Protein AF-A0A2P8CT37-F1 (afdb_monomer_lite)

Structure (mmCIF, N/CA/C/O backbone):
data_AF-A0A2P8CT37-F1
#
_entry.id   AF-A0A2P8CT37-F1
#
loop_
_atom_site.group_PDB
_atom_site.id
_atom_site.type_symbol
_atom_site.label_atom_id
_atom_site.label_alt_id
_atom_site.label_comp_id
_atom_site.label_asym_id
_atom_site.label_entity_id
_atom_site.label_seq_id
_atom_site.pdbx_PDB_ins_code
_atom_site.Cartn_x
_atom_site.Cartn_y
_atom_site.Cartn_z
_atom_site.occupancy
_atom_site.B_iso_or_equiv
_atom_site.auth_seq_id
_atom_site.auth_comp_id
_atom_site.auth_asym_id
_atom_site.auth_atom_id
_atom_site.pdbx_PDB_model_num
ATOM 1 N N . MET A 1 1 ? 21.405 18.774 22.626 1.00 56.59 1 MET A N 1
ATOM 2 C CA . MET A 1 1 ? 20.661 17.491 22.620 1.00 56.59 1 MET A CA 1
ATOM 3 C C . MET A 1 1 ? 19.150 17.675 22.771 1.00 56.59 1 MET A C 1
ATOM 5 O O . MET A 1 1 ? 18.411 16.913 22.175 1.00 56.59 1 MET A O 1
ATOM 9 N N . GLU A 1 2 ? 18.686 18.716 23.463 1.00 60.88 2 GLU A N 1
ATOM 10 C CA . GLU A 1 2 ? 17.276 18.922 23.847 1.00 60.88 2 GLU A CA 1
ATOM 11 C C . GLU A 1 2 ? 16.312 19.283 22.693 1.00 60.88 2 GLU A C 1
ATOM 13 O O . GLU A 1 2 ? 15.214 18.741 22.605 1.00 60.88 2 GLU A O 1
ATOM 18 N N . LYS A 1 3 ? 16.738 20.119 21.731 1.00 62.06 3 LYS A N 1
ATOM 19 C CA . LYS A 1 3 ? 15.881 20.539 20.600 1.00 62.06 3 LYS A CA 1
ATOM 20 C C . LYS A 1 3 ? 15.482 19.397 19.653 1.00 62.06 3 LYS A C 1
ATOM 22 O O . LYS A 1 3 ? 14.355 19.382 19.176 1.00 62.06 3 LYS A O 1
ATOM 27 N N . LYS A 1 4 ? 16.381 18.430 19.416 1.00 63.00 4 LYS A N 1
ATOM 28 C CA . LYS A 1 4 ? 16.106 17.266 18.550 1.00 63.00 4 LYS A CA 1
ATOM 29 C C . LYS A 1 4 ? 15.079 16.308 19.170 1.00 63.00 4 LYS A C 1
ATOM 31 O O . LYS A 1 4 ? 14.311 15.702 18.435 1.00 63.00 4 LYS A O 1
ATOM 36 N N . GLY A 1 5 ? 15.053 16.197 20.502 1.00 69.06 5 GLY A N 1
ATOM 37 C CA . GLY A 1 5 ? 14.062 15.391 21.225 1.00 69.06 5 GLY A CA 1
ATOM 38 C C . GLY A 1 5 ? 12.656 15.983 21.125 1.00 69.06 5 GLY A C 1
ATOM 39 O O . GLY A 1 5 ? 11.730 15.288 20.717 1.00 69.06 5 GLY A O 1
ATOM 40 N N . LEU A 1 6 ? 12.518 17.290 21.377 1.00 71.69 6 LEU A N 1
ATOM 41 C CA . LEU A 1 6 ? 11.237 17.997 21.241 1.00 71.69 6 LEU A CA 1
ATOM 42 C C . LEU A 1 6 ? 10.676 17.955 19.811 1.00 71.69 6 LEU A C 1
ATOM 44 O O . LEU A 1 6 ? 9.477 17.770 19.614 1.00 71.69 6 LEU A O 1
ATOM 48 N N . GLU A 1 7 ? 11.532 18.122 18.801 1.00 75.56 7 GLU A N 1
ATOM 49 C CA . GLU A 1 7 ? 11.115 18.082 17.396 1.00 75.56 7 GLU A CA 1
ATOM 50 C C . GLU A 1 7 ? 10.641 16.679 16.976 1.00 75.56 7 GLU A C 1
ATOM 52 O O . GLU A 1 7 ? 9.630 16.540 16.280 1.00 75.56 7 GLU A O 1
ATOM 57 N N . PHE A 1 8 ? 11.316 15.632 17.465 1.00 73.69 8 PHE A N 1
ATOM 58 C CA . PHE A 1 8 ? 10.904 14.245 17.267 1.00 73.69 8 PHE A CA 1
ATOM 59 C C . PHE A 1 8 ? 9.546 13.955 17.921 1.00 73.69 8 PHE A C 1
ATOM 61 O O . PHE A 1 8 ? 8.643 13.444 17.258 1.00 73.69 8 PHE A O 1
ATOM 68 N N . GLU A 1 9 ? 9.359 14.327 19.188 1.00 74.00 9 GLU A N 1
ATOM 69 C CA . GLU A 1 9 ? 8.093 14.126 19.904 1.00 74.00 9 GLU A CA 1
ATOM 70 C C . GLU A 1 9 ? 6.925 14.867 19.245 1.00 74.00 9 GLU A C 1
ATOM 72 O O . GLU A 1 9 ? 5.846 14.293 19.065 1.00 74.00 9 GLU A O 1
ATOM 77 N N . ALA A 1 10 ? 7.145 16.114 18.817 1.00 76.50 10 ALA A N 1
ATOM 78 C CA . ALA A 1 10 ? 6.139 16.906 18.120 1.00 76.50 10 ALA A CA 1
ATOM 79 C C . ALA A 1 10 ? 5.742 16.275 16.776 1.00 76.50 10 ALA A C 1
ATOM 81 O O . ALA A 1 10 ? 4.553 16.210 16.448 1.00 76.50 10 ALA A O 1
ATOM 82 N N . ARG A 1 11 ? 6.714 15.765 16.005 1.00 73.31 11 ARG A N 1
ATOM 83 C CA . ARG A 1 11 ? 6.449 15.024 14.763 1.00 73.31 11 ARG A CA 1
ATOM 84 C C . ARG A 1 11 ? 5.637 13.759 15.040 1.00 73.31 11 ARG A C 1
ATOM 86 O O . ARG A 1 11 ? 4.645 13.521 14.355 1.00 73.31 11 ARG A O 1
ATOM 93 N N . GLN A 1 12 ? 6.007 12.989 16.061 1.00 77.06 12 GLN A N 1
ATOM 94 C CA . GLN A 1 12 ? 5.284 11.773 16.438 1.00 77.06 12 GLN A CA 1
ATOM 95 C C . GLN A 1 12 ? 3.853 12.067 16.902 1.00 77.06 12 GLN A C 1
ATOM 97 O O . GLN A 1 12 ? 2.929 11.336 16.552 1.00 77.06 12 GLN A O 1
ATOM 102 N N . SER A 1 13 ? 3.636 13.157 17.643 1.00 82.31 13 SER A N 1
ATOM 103 C CA . SER A 1 13 ? 2.286 13.574 18.038 1.00 82.31 13 SER A CA 1
ATOM 104 C C . SER A 1 13 ? 1.423 13.913 16.829 1.00 82.31 13 SER A C 1
ATOM 106 O O . SER A 1 13 ? 0.322 13.388 16.708 1.00 82.31 13 SER A O 1
ATOM 108 N N . LYS A 1 14 ? 1.952 14.699 15.884 1.00 82.44 14 LYS A N 1
ATOM 109 C CA . LYS A 1 14 ? 1.232 15.038 14.649 1.00 82.44 14 LYS A CA 1
ATOM 110 C C . LYS A 1 14 ? 0.867 13.800 13.826 1.00 82.44 14 LYS A C 1
ATOM 112 O O . LYS A 1 14 ? -0.237 13.739 13.295 1.00 82.44 14 LYS A O 1
ATOM 117 N N . LEU A 1 15 ? 1.757 12.807 13.739 1.00 79.56 15 LEU A N 1
ATOM 118 C CA . LEU A 1 15 ? 1.479 11.542 13.045 1.00 79.56 15 LEU A CA 1
ATOM 119 C C . LEU A 1 15 ? 0.379 10.727 1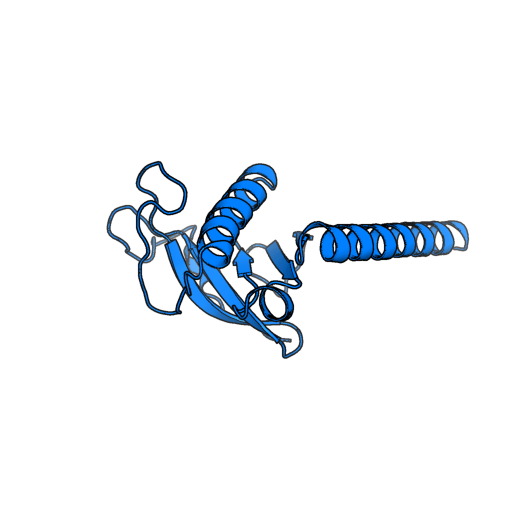3.743 1.00 79.56 15 LEU A C 1
ATOM 121 O O . LEU A 1 15 ? -0.491 10.164 13.075 1.00 79.56 15 LEU A O 1
ATOM 125 N N . ARG A 1 16 ? 0.369 10.697 15.081 1.00 84.81 16 ARG A N 1
ATOM 126 C CA . ARG A 1 16 ? -0.712 10.063 15.855 1.00 84.81 16 ARG A CA 1
ATOM 127 C C . ARG A 1 16 ? -2.050 10.766 15.650 1.00 84.81 16 ARG A C 1
ATOM 129 O O . ARG A 1 16 ? -3.065 10.100 15.474 1.00 84.81 16 ARG A O 1
ATOM 136 N N . ASP A 1 17 ? -2.060 12.092 15.638 1.00 91.50 17 ASP A N 1
ATOM 137 C CA . ASP A 1 17 ? -3.291 12.851 15.421 1.00 91.50 17 ASP A CA 1
ATOM 138 C C . ASP A 1 17 ? -3.811 12.651 13.992 1.00 91.50 17 ASP A C 1
ATOM 140 O O . ASP A 1 17 ? -4.995 12.387 13.788 1.00 91.50 17 ASP A O 1
ATOM 144 N N . TRP A 1 18 ? -2.918 12.678 13.000 1.00 92.06 18 TRP A N 1
ATOM 145 C CA . TRP A 1 18 ? -3.275 12.431 11.605 1.00 92.06 18 TRP A CA 1
ATOM 146 C C . TRP A 1 18 ? -3.817 11.014 11.381 1.00 92.06 18 TRP A C 1
ATOM 148 O O . TRP A 1 18 ? -4.885 10.866 10.787 1.00 92.06 18 TRP A O 1
ATOM 158 N N . SER A 1 19 ? -3.144 9.981 11.899 1.00 92.94 19 SER A N 1
ATOM 159 C CA . SER A 1 19 ? -3.599 8.586 11.762 1.00 92.94 19 SER A CA 1
ATOM 160 C C . SER A 1 19 ? -4.967 8.371 12.406 1.00 92.94 19 SER A C 1
ATOM 162 O O . SER A 1 19 ? -5.839 7.766 11.787 1.00 92.94 19 SER A O 1
ATOM 164 N N . ARG A 1 20 ? -5.221 8.955 13.586 1.00 94.19 20 ARG A N 1
ATOM 165 C CA . ARG A 1 20 ? -6.552 8.939 14.219 1.00 94.19 20 ARG A CA 1
ATOM 166 C C . ARG A 1 20 ? -7.620 9.589 13.345 1.00 94.19 20 ARG A C 1
ATOM 168 O O . ARG A 1 20 ? -8.703 9.028 13.198 1.00 94.19 20 ARG A O 1
ATOM 175 N N . VAL A 1 21 ? -7.328 10.746 12.747 1.00 96.06 21 VAL A 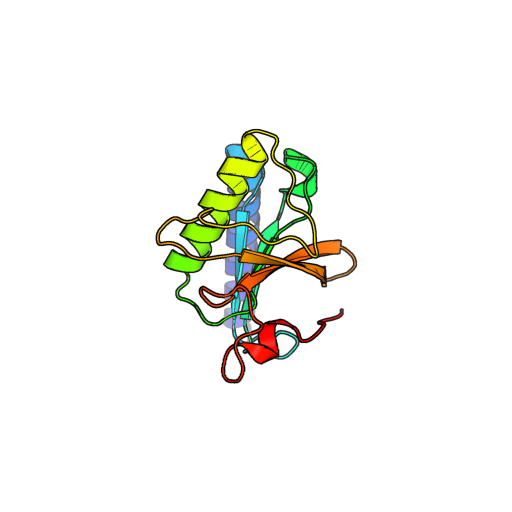N 1
ATOM 176 C CA . VAL A 1 21 ? -8.271 11.436 11.853 1.00 96.06 21 VAL A CA 1
ATOM 177 C C . VAL A 1 21 ? -8.547 10.613 10.596 1.00 96.06 21 VAL A C 1
ATOM 179 O O . VAL A 1 21 ? -9.702 10.516 10.185 1.00 96.06 21 VAL A O 1
ATOM 182 N N . MET A 1 22 ? -7.526 10.008 9.986 1.00 97.06 22 MET A N 1
ATOM 183 C CA . MET A 1 22 ? -7.709 9.173 8.795 1.00 97.06 22 MET A CA 1
ATOM 184 C C . MET A 1 22 ? -8.487 7.895 9.109 1.00 97.06 22 MET A C 1
ATOM 186 O O . MET A 1 22 ? -9.431 7.573 8.388 1.00 97.06 22 MET A O 1
ATOM 190 N N . MET A 1 23 ? -8.172 7.228 10.223 1.00 97.25 23 MET A N 1
ATOM 191 C CA . MET A 1 23 ? -8.946 6.086 10.712 1.00 97.25 23 MET A CA 1
ATOM 192 C C . MET A 1 23 ? -10.408 6.466 10.947 1.00 97.25 23 MET A C 1
ATOM 194 O O . MET A 1 23 ? -11.296 5.786 10.448 1.00 97.25 23 MET A O 1
ATOM 198 N N . PHE A 1 24 ? -10.679 7.586 11.624 1.00 96.00 24 PHE A N 1
ATOM 199 C CA . PHE A 1 24 ? -12.049 8.045 11.866 1.00 96.00 24 PHE A CA 1
ATOM 200 C C . PHE A 1 24 ? -12.807 8.375 10.571 1.00 96.00 24 PHE A C 1
ATOM 202 O O . PHE A 1 24 ? -13.981 8.042 10.438 1.00 96.00 24 PHE A O 1
ATOM 209 N N . ARG A 1 25 ? -12.158 9.045 9.611 1.00 96.50 25 ARG A N 1
ATOM 210 C CA . ARG A 1 25 ? -12.820 9.509 8.381 1.00 96.50 25 ARG A CA 1
ATOM 211 C C . ARG A 1 25 ? -12.992 8.423 7.332 1.00 96.50 25 ARG A C 1
ATOM 213 O O . ARG A 1 25 ? -13.973 8.446 6.595 1.00 96.50 25 ARG A O 1
ATOM 220 N N . TYR A 1 26 ? -12.017 7.530 7.216 1.00 96.81 26 TYR A N 1
ATOM 221 C CA . TYR A 1 26 ? -11.922 6.619 6.081 1.00 96.81 26 TYR A CA 1
ATOM 222 C C . TYR A 1 26 ? -11.815 5.153 6.475 1.00 96.81 26 TYR A C 1
ATOM 224 O O . TYR A 1 26 ? -12.022 4.321 5.594 1.00 96.81 26 TYR A O 1
ATOM 232 N N . GLY A 1 27 ? -11.499 4.840 7.735 1.00 97.44 27 GLY A N 1
ATOM 233 C CA . GLY A 1 27 ? -11.242 3.482 8.221 1.00 97.44 27 GLY A CA 1
ATOM 234 C C . GLY A 1 27 ? -9.842 2.950 7.900 1.00 97.44 27 GLY A C 1
ATOM 235 O O . GLY A 1 27 ? -9.518 1.826 8.259 1.00 97.44 27 GLY A O 1
ATOM 236 N N . TRP A 1 28 ? -9.000 3.723 7.213 1.00 98.00 28 TRP A N 1
ATOM 237 C CA . TRP A 1 28 ? -7.655 3.294 6.835 1.00 98.00 28 TRP A CA 1
ATOM 238 C C . TRP A 1 28 ? -6.748 4.490 6.528 1.00 98.00 28 TRP A C 1
ATOM 240 O O . TRP A 1 28 ? -7.226 5.609 6.319 1.00 98.00 28 TRP A O 1
ATOM 250 N N . TYR A 1 29 ? -5.438 4.251 6.473 1.00 97.56 29 TYR A N 1
ATOM 251 C CA . TYR A 1 29 ? -4.445 5.213 5.985 1.00 97.56 29 TYR A CA 1
ATOM 252 C C . TYR A 1 29 ? -3.205 4.515 5.418 1.00 97.56 29 TYR A C 1
ATOM 254 O O . TYR A 1 29 ? -3.022 3.315 5.613 1.00 97.56 29 TYR A O 1
ATOM 262 N N . ILE A 1 30 ? -2.348 5.277 4.731 1.00 97.06 30 ILE A N 1
ATOM 263 C CA . ILE A 1 30 ? -1.062 4.806 4.196 1.00 97.06 30 ILE A CA 1
ATOM 264 C C . ILE A 1 30 ? 0.074 5.367 5.048 1.00 97.06 30 ILE A C 1
ATOM 266 O O . ILE A 1 30 ? 0.089 6.555 5.374 1.00 97.06 30 ILE A O 1
ATOM 270 N N . HIS A 1 31 ? 1.040 4.519 5.370 1.00 95.31 31 HIS A N 1
ATOM 271 C CA . HIS A 1 31 ? 2.302 4.881 5.986 1.00 95.31 31 HIS A CA 1
ATOM 272 C C . HIS A 1 31 ? 3.421 4.692 4.960 1.00 95.31 31 HIS A C 1
ATOM 274 O O . HIS A 1 31 ? 3.645 3.592 4.457 1.00 95.31 31 HIS A O 1
ATOM 280 N N . PHE A 1 32 ? 4.096 5.787 4.611 1.00 95.19 32 PHE A N 1
ATOM 281 C CA . PHE A 1 32 ? 5.221 5.766 3.682 1.00 95.19 32 PHE A CA 1
ATOM 282 C C . PHE A 1 32 ? 6.534 5.713 4.462 1.00 95.19 32 PHE A C 1
ATOM 284 O O . PHE A 1 32 ? 6.953 6.730 5.019 1.00 95.19 32 PHE A O 1
ATOM 291 N N . VAL A 1 33 ? 7.170 4.542 4.495 1.00 93.75 33 VAL A N 1
ATOM 292 C CA . VAL A 1 33 ? 8.492 4.349 5.099 1.00 93.75 33 VAL A CA 1
ATOM 293 C C . VAL A 1 33 ? 9.547 4.222 3.999 1.00 93.75 33 VAL A C 1
ATOM 295 O O . VAL A 1 33 ? 9.380 3.457 3.046 1.00 93.75 33 VAL A O 1
ATOM 298 N N . PHE A 1 34 ? 10.612 5.005 4.146 1.00 93.88 34 PHE A N 1
ATOM 299 C CA . PHE A 1 34 ? 11.787 5.042 3.277 1.00 93.88 34 PHE A CA 1
ATOM 300 C C . PHE A 1 34 ? 13.032 4.686 4.081 1.00 93.88 34 PHE A C 1
ATOM 302 O O . PHE A 1 34 ? 13.010 4.787 5.309 1.00 93.88 34 PHE A O 1
ATOM 309 N N . ASP A 1 35 ? 14.108 4.355 3.370 1.00 93.06 35 ASP A N 1
ATOM 310 C CA . ASP A 1 35 ? 15.416 4.012 3.933 1.00 93.06 35 ASP A CA 1
ATOM 311 C C . ASP A 1 35 ? 15.336 2.865 4.961 1.00 93.06 35 ASP A C 1
ATOM 313 O O . ASP A 1 35 ? 16.066 2.835 5.950 1.00 93.06 35 ASP A O 1
ATOM 317 N N . ASP A 1 36 ? 14.423 1.916 4.726 1.00 90.44 36 ASP A N 1
ATOM 318 C CA . ASP A 1 36 ? 14.197 0.752 5.584 1.00 90.44 36 ASP A CA 1
ATOM 319 C C . ASP A 1 36 ? 14.887 -0.485 4.998 1.00 90.44 36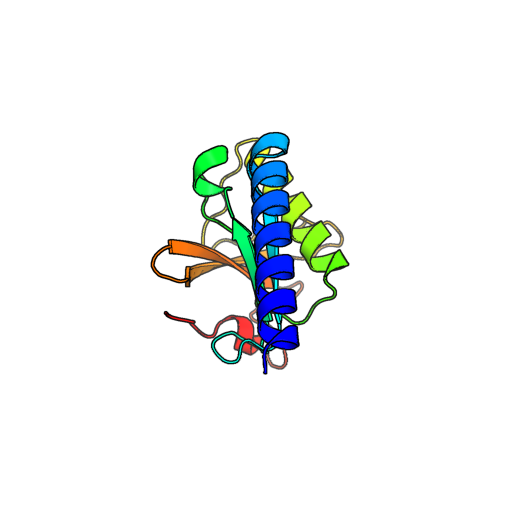 ASP A C 1
ATOM 321 O O . ASP A 1 36 ? 14.308 -1.229 4.205 1.00 90.44 36 ASP A O 1
ATOM 325 N N . GLU A 1 37 ? 16.162 -0.669 5.345 1.00 89.62 37 GLU A N 1
ATOM 326 C CA . GLU A 1 37 ? 17.030 -1.729 4.807 1.00 89.62 37 GLU A CA 1
ATOM 327 C C . GLU A 1 37 ? 16.510 -3.153 5.075 1.00 89.62 37 GLU A C 1
ATOM 329 O O . GLU A 1 37 ? 16.896 -4.088 4.369 1.00 89.62 37 GLU A O 1
ATOM 334 N N . ASP A 1 38 ? 15.595 -3.318 6.037 1.00 89.25 38 ASP A N 1
ATOM 335 C CA . ASP A 1 38 ? 14.926 -4.593 6.313 1.00 89.25 38 ASP A CA 1
ATOM 336 C C . ASP A 1 38 ? 13.914 -4.968 5.205 1.00 89.25 38 ASP A C 1
ATOM 338 O O . ASP A 1 38 ? 13.428 -6.105 5.163 1.00 89.25 38 ASP A O 1
ATOM 342 N N . PHE A 1 39 ? 13.598 -4.039 4.291 1.00 90.88 39 PHE A N 1
ATOM 343 C CA . PHE A 1 39 ? 12.628 -4.212 3.212 1.00 90.88 39 PHE A CA 1
ATOM 344 C C . PHE A 1 39 ? 13.233 -4.002 1.815 1.00 90.88 39 PHE A C 1
ATOM 346 O O . PHE A 1 39 ? 14.208 -3.266 1.633 1.00 90.88 39 PHE A O 1
ATOM 353 N N . PRO A 1 40 ? 12.660 -4.639 0.772 1.00 90.88 40 PRO A N 1
ATOM 354 C CA . PRO A 1 40 ? 13.158 -4.508 -0.586 1.00 90.88 40 PRO A CA 1
ATOM 355 C C . PRO A 1 40 ? 13.298 -3.055 -1.029 1.00 90.88 40 PRO A C 1
ATOM 357 O O . PRO A 1 40 ? 12.370 -2.256 -0.915 1.00 90.88 40 PRO A O 1
ATOM 360 N N . TYR A 1 41 ? 14.467 -2.746 -1.591 1.00 90.12 41 TYR A N 1
ATOM 361 C CA . TYR A 1 41 ? 14.829 -1.413 -2.084 1.00 90.12 41 TYR A CA 1
ATOM 362 C C . TYR A 1 41 ? 14.787 -0.304 -1.021 1.00 90.12 41 TYR A C 1
ATOM 364 O O . TYR A 1 41 ? 14.752 0.865 -1.394 1.00 90.12 41 TYR A O 1
ATOM 372 N N . GLY A 1 42 ? 14.778 -0.636 0.275 1.00 92.00 42 GLY A N 1
ATOM 373 C CA . GLY A 1 42 ? 14.634 0.366 1.330 1.00 92.00 42 GLY A CA 1
ATOM 374 C C . GLY A 1 42 ? 13.219 0.945 1.434 1.00 92.00 42 GLY A C 1
ATOM 375 O O . GLY A 1 42 ? 13.043 2.010 2.020 1.00 92.00 42 GLY A O 1
ATOM 376 N N . ILE A 1 43 ? 12.219 0.307 0.810 1.00 94.06 43 ILE A N 1
ATOM 377 C CA . ILE A 1 43 ? 10.852 0.824 0.698 1.00 94.06 43 ILE A CA 1
ATOM 378 C C . ILE A 1 43 ? 9.883 -0.086 1.440 1.00 94.06 43 ILE A C 1
ATOM 380 O O . ILE A 1 43 ? 9.785 -1.282 1.161 1.00 94.06 43 ILE A O 1
ATOM 384 N N . ASN A 1 44 ? 9.092 0.515 2.323 1.00 95.00 44 ASN A N 1
ATOM 385 C CA . ASN A 1 44 ? 8.011 -0.161 3.021 1.00 95.00 44 ASN A CA 1
ATOM 386 C C . ASN A 1 44 ? 6.787 0.757 3.106 1.00 95.00 44 ASN A C 1
ATOM 388 O O . ASN A 1 44 ? 6.478 1.354 4.136 1.00 95.00 44 ASN A O 1
ATOM 392 N N . PHE A 1 45 ? 6.089 0.904 1.983 1.00 96.81 45 PHE A N 1
ATOM 393 C CA . PHE A 1 45 ? 4.809 1.600 1.975 1.00 96.81 45 PHE A CA 1
ATOM 394 C C . PHE A 1 45 ? 3.726 0.604 2.344 1.00 96.81 45 PHE A C 1
ATOM 396 O O . PHE A 1 45 ? 3.568 -0.400 1.653 1.00 96.81 45 PHE A O 1
ATOM 403 N N . HIS A 1 46 ? 2.965 0.866 3.395 1.00 96.75 46 HIS A N 1
ATOM 404 C CA . HIS A 1 46 ? 1.929 -0.061 3.829 1.00 96.75 46 HIS A CA 1
ATOM 405 C C . HIS A 1 46 ? 0.699 0.657 4.350 1.00 96.75 46 HIS A C 1
ATOM 407 O O . HIS A 1 46 ? 0.745 1.820 4.753 1.00 96.75 46 HIS A O 1
ATOM 413 N N . THR A 1 47 ? -0.427 -0.043 4.327 1.00 97.75 47 THR A N 1
ATOM 414 C CA . THR A 1 47 ? -1.669 0.466 4.891 1.00 97.75 47 THR A CA 1
ATOM 415 C C . THR A 1 47 ? -1.841 0.036 6.343 1.00 97.75 47 THR A C 1
ATOM 417 O O . THR A 1 47 ? -1.226 -0.920 6.834 1.00 97.75 47 THR A O 1
ATOM 420 N N . HIS A 1 48 ? -2.714 0.757 7.030 1.00 96.75 48 HIS A N 1
ATOM 421 C CA . HIS A 1 48 ? -3.273 0.354 8.310 1.00 96.75 48 HIS A CA 1
ATOM 422 C C . HIS A 1 48 ? -4.789 0.485 8.281 1.00 96.75 48 HIS A C 1
ATOM 424 O O . HIS A 1 48 ? -5.312 1.421 7.669 1.00 96.75 48 HIS A O 1
ATOM 430 N N . GLY A 1 49 ? -5.468 -0.403 9.007 1.00 96.06 49 GLY A N 1
ATOM 431 C CA . GLY A 1 49 ? -6.898 -0.312 9.296 1.00 96.06 49 GLY A CA 1
ATOM 432 C C . GLY A 1 49 ? -7.801 -1.013 8.287 1.00 96.06 49 GLY A C 1
ATOM 433 O O . GLY A 1 49 ? -9.006 -1.095 8.523 1.00 96.06 49 GLY A O 1
ATOM 434 N N . ILE A 1 50 ? -7.253 -1.554 7.190 1.00 97.19 50 ILE A N 1
ATOM 435 C CA . ILE A 1 50 ? -8.065 -2.295 6.215 1.00 97.19 50 ILE A CA 1
ATOM 436 C C . ILE A 1 50 ? -8.654 -3.558 6.858 1.00 97.19 50 ILE A C 1
ATOM 438 O O . ILE A 1 50 ? -9.823 -3.867 6.619 1.00 97.19 50 ILE A O 1
ATOM 442 N N . GLU A 1 51 ? -7.879 -4.251 7.696 1.00 94.88 51 GLU A N 1
ATOM 443 C CA . GLU A 1 51 ? -8.327 -5.477 8.367 1.00 94.88 51 GLU A CA 1
ATOM 444 C C . GLU A 1 51 ? -9.543 -5.203 9.253 1.00 94.88 51 GLU A C 1
ATOM 446 O O . GLU A 1 51 ? -10.588 -5.832 9.076 1.00 94.88 51 GLU A O 1
ATOM 451 N N . ASP A 1 52 ? -9.442 -4.192 10.114 1.00 94.56 52 ASP A N 1
ATOM 452 C CA . ASP A 1 52 ? -10.495 -3.827 11.061 1.00 94.56 52 ASP A CA 1
ATOM 453 C C . ASP A 1 52 ? -11.737 -3.245 10.370 1.00 94.56 52 ASP A C 1
ATOM 455 O O . ASP A 1 52 ? -12.867 -3.519 10.774 1.00 94.56 52 ASP A O 1
ATOM 459 N N . SER A 1 53 ? -11.544 -2.432 9.327 1.00 97.19 53 SER A N 1
ATOM 460 C CA . SER A 1 53 ? -12.641 -1.687 8.696 1.00 97.19 53 SER A CA 1
ATOM 461 C C . SER A 1 53 ? -13.331 -2.446 7.567 1.00 97.19 53 SER A C 1
ATOM 463 O O . SER A 1 53 ? -14.509 -2.203 7.301 1.00 97.19 53 SER A O 1
ATOM 465 N N . PHE A 1 54 ? -12.611 -3.329 6.870 1.00 96.69 54 PHE A N 1
ATOM 466 C CA . PHE A 1 54 ? -13.078 -3.951 5.627 1.00 96.69 54 PHE A CA 1
ATOM 467 C C . PHE A 1 54 ? -12.808 -5.460 5.543 1.00 96.69 54 PHE A C 1
ATOM 469 O O . PHE A 1 54 ? -12.989 -6.041 4.473 1.00 96.69 54 PHE A O 1
ATOM 476 N N . ALA A 1 55 ? -12.399 -6.105 6.644 1.00 95.38 55 ALA A N 1
ATOM 477 C CA . ALA A 1 55 ? -12.152 -7.549 6.722 1.00 95.38 55 ALA A CA 1
ATOM 478 C C . ALA A 1 55 ? -11.176 -8.068 5.646 1.00 95.38 55 ALA A C 1
ATOM 480 O O . ALA A 1 55 ? -11.334 -9.167 5.106 1.00 95.38 55 ALA A O 1
ATOM 481 N N . HIS A 1 56 ? -10.161 -7.264 5.326 1.00 96.25 56 HIS A N 1
ATOM 482 C CA . HIS A 1 56 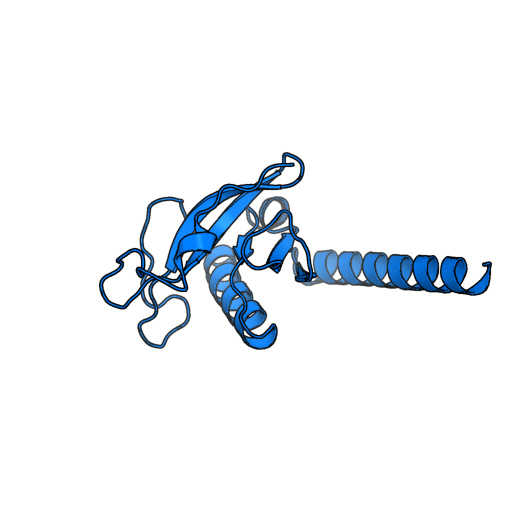? -9.139 -7.592 4.340 1.00 96.25 56 HIS A CA 1
ATOM 483 C C . HIS A 1 56 ? -7.744 -7.264 4.889 1.00 96.25 56 HIS A C 1
ATOM 485 O O . HIS A 1 56 ? -7.583 -6.198 5.474 1.00 96.25 56 HIS A O 1
ATOM 491 N N . PRO A 1 57 ? -6.716 -8.114 4.687 1.00 96.25 57 PRO A N 1
ATOM 492 C CA . PRO A 1 57 ? -5.367 -7.814 5.159 1.00 96.25 57 PRO A CA 1
ATOM 493 C C . PRO A 1 57 ? -4.866 -6.457 4.668 1.00 96.25 57 PRO A C 1
ATOM 495 O O . PRO A 1 57 ? -5.164 -6.038 3.545 1.00 96.25 57 PRO A O 1
ATOM 498 N N . ASP A 1 58 ? -4.055 -5.789 5.478 1.00 97.19 58 ASP A N 1
ATOM 499 C CA . ASP A 1 58 ? -3.390 -4.576 5.027 1.00 97.19 58 ASP A CA 1
ATOM 500 C C . ASP A 1 58 ? -2.448 -4.856 3.847 1.00 97.19 58 ASP A C 1
ATOM 502 O O . ASP A 1 58 ? -1.975 -5.973 3.625 1.00 97.19 58 ASP A O 1
ATOM 506 N N . LEU A 1 59 ? -2.218 -3.827 3.042 1.00 97.38 59 LEU A N 1
ATOM 507 C CA . LEU A 1 59 ? -1.486 -3.908 1.789 1.00 97.38 59 LEU A CA 1
ATOM 508 C C . LEU A 1 59 ? -0.072 -3.361 1.970 1.00 97.38 59 LEU A C 1
ATOM 510 O O . LEU A 1 59 ? 0.141 -2.453 2.771 1.00 97.38 59 LEU A O 1
ATOM 514 N N . GLN A 1 60 ? 0.878 -3.867 1.184 1.00 97.00 60 GLN A N 1
ATOM 515 C CA . GLN A 1 60 ? 2.260 -3.384 1.184 1.00 97.00 60 GLN A CA 1
ATOM 516 C C . GLN A 1 60 ? 2.804 -3.215 -0.239 1.00 97.00 60 GLN A C 1
ATOM 518 O O . GLN A 1 60 ? 2.538 -4.034 -1.114 1.00 97.00 60 GLN A O 1
ATOM 523 N N . ILE A 1 61 ? 3.614 -2.184 -0.460 1.00 95.38 61 ILE A N 1
ATOM 524 C CA . ILE A 1 61 ? 4.448 -1.991 -1.645 1.00 95.38 61 ILE A CA 1
ATOM 525 C C . ILE A 1 61 ? 5.892 -1.827 -1.170 1.00 95.38 61 ILE A C 1
ATOM 527 O O . ILE A 1 61 ? 6.200 -0.915 -0.406 1.00 95.38 61 ILE A O 1
ATOM 531 N N . CYS A 1 62 ? 6.777 -2.691 -1.667 1.00 94.25 62 CYS A N 1
ATOM 532 C CA . CYS A 1 62 ? 8.225 -2.613 -1.453 1.00 94.25 62 CYS A CA 1
ATOM 533 C C . CYS A 1 62 ? 8.945 -2.417 -2.789 1.00 94.25 62 CYS A C 1
ATOM 535 O O . CYS A 1 62 ? 9.852 -3.164 -3.134 1.00 94.25 62 CYS A O 1
ATOM 537 N N . PHE A 1 63 ? 8.469 -1.487 -3.610 1.00 91.81 63 PHE A N 1
ATOM 538 C CA . PHE A 1 63 ? 9.075 -1.164 -4.898 1.00 91.81 63 PHE A CA 1
ATOM 539 C C . PHE A 1 63 ? 9.242 0.359 -4.979 1.00 91.81 63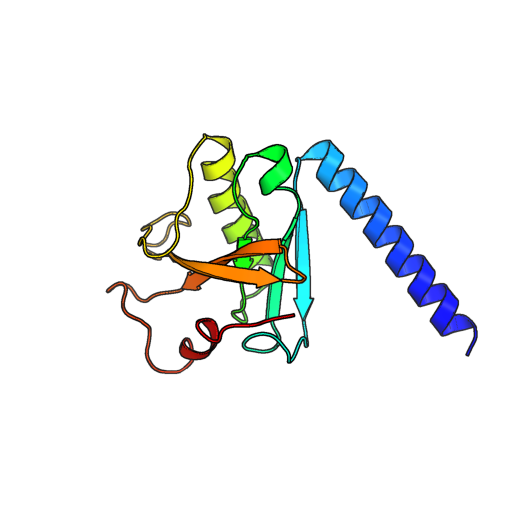 PHE A C 1
ATOM 541 O O . PHE A 1 63 ? 8.314 1.065 -4.574 1.00 91.81 63 PHE A O 1
ATOM 548 N N . PRO A 1 64 ? 10.392 0.885 -5.450 1.00 90.69 64 PRO A N 1
ATOM 549 C CA . PRO A 1 64 ? 10.683 2.314 -5.434 1.00 90.69 64 PRO A CA 1
ATOM 550 C C . PRO A 1 64 ? 9.902 3.042 -6.530 1.00 90.69 64 PRO A C 1
ATOM 552 O O . PRO A 1 64 ? 10.416 3.353 -7.603 1.00 90.69 64 PRO A O 1
ATOM 555 N N . ILE A 1 65 ? 8.631 3.305 -6.242 1.00 90.38 65 ILE A N 1
ATOM 556 C CA . ILE A 1 65 ? 7.734 4.126 -7.054 1.00 90.38 65 ILE A CA 1
ATOM 557 C C . ILE A 1 65 ? 7.476 5.471 -6.373 1.00 90.38 65 ILE A C 1
ATOM 559 O O . ILE A 1 65 ? 7.543 5.550 -5.143 1.00 90.38 65 ILE A O 1
ATOM 563 N N . PRO A 1 66 ? 7.134 6.526 -7.136 1.00 93.94 66 PRO A N 1
ATOM 564 C CA . PRO A 1 66 ? 6.671 7.782 -6.559 1.00 93.94 66 PRO A CA 1
ATOM 565 C C . PRO A 1 66 ? 5.499 7.568 -5.592 1.00 93.94 66 PRO A C 1
ATOM 567 O O . PRO A 1 66 ? 4.621 6.731 -5.842 1.00 93.94 66 PRO A O 1
ATOM 570 N N . GLN A 1 67 ? 5.465 8.341 -4.502 1.00 95.38 67 GLN A N 1
ATOM 571 C CA . GLN A 1 67 ? 4.421 8.234 -3.474 1.00 95.38 67 GLN A CA 1
ATOM 572 C C . GLN A 1 67 ? 3.027 8.449 -4.054 1.00 95.38 67 GLN A C 1
ATOM 574 O O . GLN A 1 67 ? 2.078 7.793 -3.638 1.00 95.38 67 GLN A O 1
ATOM 579 N N . GLU A 1 68 ? 2.906 9.334 -5.039 1.00 94.50 68 GLU A N 1
ATOM 580 C CA . GLU A 1 68 ? 1.664 9.629 -5.739 1.00 94.50 68 GLU A CA 1
ATOM 581 C C . GLU A 1 68 ? 1.147 8.386 -6.465 1.00 94.50 68 GLU A C 1
ATOM 583 O O . GLU A 1 68 ? -0.044 8.086 -6.399 1.00 94.50 68 GLU A O 1
ATOM 588 N N . MET A 1 69 ? 2.039 7.609 -7.092 1.00 92.25 69 MET A N 1
ATOM 589 C CA . MET A 1 69 ? 1.651 6.349 -7.727 1.00 92.25 69 MET A CA 1
ATOM 590 C C . MET A 1 69 ? 1.234 5.313 -6.687 1.00 92.25 69 MET A C 1
ATOM 592 O O . ME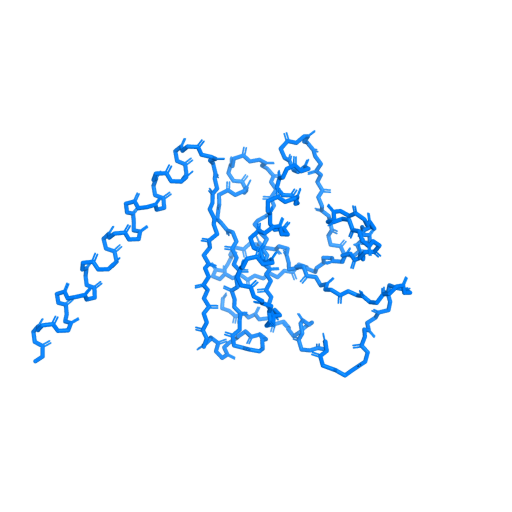T A 1 69 ? 0.180 4.699 -6.835 1.00 92.25 69 MET A O 1
ATOM 596 N N . ALA A 1 70 ? 2.012 5.142 -5.614 1.00 94.81 70 ALA A N 1
ATOM 597 C CA . ALA A 1 70 ? 1.652 4.234 -4.525 1.00 94.81 70 ALA A CA 1
ATOM 598 C C . ALA A 1 70 ? 0.288 4.601 -3.913 1.00 94.81 70 ALA A C 1
ATOM 600 O O . ALA A 1 70 ? -0.553 3.731 -3.691 1.00 94.81 70 ALA A O 1
ATOM 601 N N . HIS A 1 71 ? 0.033 5.895 -3.713 1.00 95.38 71 HIS A N 1
ATOM 602 C CA . HIS A 1 71 ? -1.241 6.415 -3.234 1.00 95.38 71 HIS A CA 1
ATOM 603 C C . HIS A 1 71 ? -2.396 6.071 -4.183 1.00 95.38 71 HIS A C 1
ATOM 605 O O . HIS A 1 71 ? -3.430 5.586 -3.723 1.00 95.38 71 HIS A O 1
ATOM 611 N N . LEU A 1 72 ? -2.236 6.281 -5.494 1.00 93.69 72 LEU A N 1
ATOM 612 C CA . LEU A 1 72 ? -3.251 5.917 -6.491 1.00 93.69 72 LEU A CA 1
ATOM 613 C C . LEU A 1 72 ? -3.539 4.411 -6.487 1.00 93.69 72 LEU A C 1
ATOM 615 O O . LEU A 1 72 ? -4.702 4.012 -6.474 1.00 93.69 72 LEU A O 1
ATOM 619 N N . ILE A 1 73 ? -2.493 3.586 -6.427 1.00 94.00 73 ILE A N 1
ATOM 620 C CA . ILE A 1 73 ? -2.603 2.122 -6.407 1.00 94.00 73 ILE A CA 1
ATOM 621 C C . ILE A 1 73 ? -3.359 1.652 -5.163 1.00 94.00 73 ILE A C 1
ATOM 623 O O . ILE A 1 73 ? -4.321 0.892 -5.282 1.00 94.00 73 ILE A O 1
ATOM 627 N N . PHE A 1 74 ? -2.982 2.131 -3.973 1.00 96.81 74 PHE A N 1
ATOM 628 C CA . PHE A 1 74 ? -3.691 1.779 -2.744 1.00 96.81 74 PHE A CA 1
ATOM 629 C C . PHE A 1 74 ? -5.149 2.234 -2.777 1.00 96.81 74 PHE A C 1
ATOM 631 O O . PHE A 1 74 ? -6.026 1.454 -2.422 1.00 96.81 74 PHE A O 1
ATOM 638 N N . ASN A 1 75 ? -5.437 3.453 -3.243 1.00 96.19 75 ASN A N 1
ATOM 639 C CA . ASN A 1 75 ? -6.818 3.929 -3.339 1.00 96.19 75 ASN A CA 1
ATOM 640 C C . ASN A 1 75 ? -7.662 3.089 -4.303 1.00 96.19 75 ASN A C 1
ATOM 642 O O . ASN A 1 75 ? -8.810 2.791 -3.982 1.00 96.19 75 ASN A O 1
ATOM 646 N N . ALA A 1 76 ? -7.110 2.684 -5.448 1.00 94.88 76 ALA A N 1
ATOM 647 C CA . ALA A 1 76 ? -7.809 1.824 -6.398 1.00 94.88 76 ALA A CA 1
ATOM 648 C C . ALA A 1 76 ? -8.142 0.457 -5.778 1.00 94.88 76 ALA A C 1
ATOM 650 O O . ALA A 1 76 ? -9.300 0.041 -5.769 1.00 94.88 76 ALA A O 1
ATOM 651 N N . ILE A 1 77 ? -7.151 -0.203 -5.169 1.00 95.88 77 ILE A N 1
ATOM 652 C CA . ILE A 1 77 ? -7.330 -1.518 -4.536 1.00 95.88 77 ILE A CA 1
ATOM 653 C C . ILE A 1 77 ? -8.305 -1.425 -3.354 1.00 95.88 77 ILE A C 1
ATOM 655 O O . ILE A 1 77 ? -9.228 -2.230 -3.251 1.00 95.88 77 ILE A O 1
ATOM 659 N N . VAL A 1 78 ? -8.154 -0.422 -2.483 1.00 96.94 78 VAL A N 1
ATOM 660 C CA . VAL A 1 78 ? -9.070 -0.209 -1.351 1.00 96.94 78 VAL A CA 1
ATOM 661 C C . VAL A 1 78 ? -10.476 0.154 -1.828 1.00 96.94 78 VAL A C 1
ATOM 663 O O . VAL A 1 78 ? -11.453 -0.237 -1.194 1.00 96.94 78 VAL A O 1
ATOM 666 N N . GLY A 1 79 ? -10.607 0.849 -2.957 1.00 96.50 79 GLY A N 1
ATOM 667 C CA . GLY A 1 79 ? -11.891 1.103 -3.606 1.00 96.50 79 GLY A CA 1
ATOM 668 C C . GLY A 1 79 ? -12.635 -0.188 -3.950 1.00 96.50 79 GLY A C 1
ATOM 669 O O . GLY A 1 79 ? -13.826 -0.293 -3.663 1.00 96.50 79 GLY A O 1
ATOM 670 N N . GLU A 1 80 ? -11.937 -1.191 -4.485 1.00 95.69 80 GLU A N 1
ATOM 671 C CA . GLU A 1 80 ? -12.515 -2.516 -4.748 1.00 95.69 80 GLU A CA 1
ATOM 672 C C . GLU A 1 80 ? -12.799 -3.296 -3.458 1.00 95.69 80 GLU A C 1
ATOM 674 O O . GLU A 1 80 ? -13.864 -3.903 -3.326 1.00 95.69 80 GLU A O 1
ATOM 679 N N . ILE A 1 81 ? -11.914 -3.215 -2.458 1.00 97.06 81 ILE A N 1
ATOM 680 C CA . ILE A 1 81 ? -12.139 -3.832 -1.139 1.00 97.06 81 ILE A CA 1
ATOM 681 C C . ILE A 1 81 ? -13.414 -3.284 -0.486 1.00 97.06 81 ILE A C 1
ATOM 683 O O . ILE A 1 81 ? -14.241 -4.048 0.007 1.00 97.06 81 ILE A O 1
ATOM 687 N N . LYS A 1 82 ? -13.643 -1.969 -0.561 1.00 96.19 82 LYS A N 1
ATOM 688 C CA . LYS A 1 82 ? -14.863 -1.317 -0.057 1.00 96.19 82 LYS A CA 1
ATOM 689 C C . LYS A 1 82 ? -16.138 -1.774 -0.766 1.00 96.19 82 LYS A C 1
ATOM 691 O O . LYS A 1 82 ? -17.212 -1.700 -0.175 1.00 96.19 82 LYS A O 1
ATOM 696 N N . LYS A 1 83 ? -16.038 -2.258 -2.007 1.00 96.06 83 LYS A N 1
ATOM 697 C CA . LYS A 1 83 ? -17.152 -2.882 -2.743 1.00 96.06 83 LYS A CA 1
ATOM 698 C C . LYS A 1 83 ? -17.370 -4.353 -2.352 1.00 96.06 83 LYS A C 1
ATOM 700 O O . LYS A 1 83 ? -18.258 -4.998 -2.901 1.00 96.06 83 LYS A O 1
ATOM 705 N N . GLY A 1 84 ? -16.578 -4.883 -1.417 1.00 95.50 84 GLY A N 1
ATOM 706 C CA . GLY A 1 84 ? -16.637 -6.264 -0.939 1.00 95.50 84 GLY A CA 1
ATOM 707 C C . GLY A 1 84 ? -15.671 -7.216 -1.646 1.00 95.50 84 GLY A C 1
ATOM 708 O O . GLY A 1 84 ? -15.754 -8.427 -1.437 1.00 95.50 84 GLY A O 1
ATOM 709 N N . PHE A 1 85 ? -14.764 -6.713 -2.491 1.00 95.00 85 PHE A N 1
ATOM 710 C CA . PHE A 1 85 ? -13.782 -7.567 -3.150 1.00 95.00 85 PHE A CA 1
ATOM 711 C C . PHE A 1 85 ? -12.678 -7.999 -2.182 1.00 95.00 85 PHE A C 1
ATOM 713 O O . PHE A 1 85 ? -12.137 -7.192 -1.433 1.00 95.00 85 PHE A O 1
ATOM 720 N N . VAL A 1 86 ? -12.286 -9.273 -2.237 1.00 94.75 86 VAL A N 1
ATOM 721 C CA . VAL A 1 86 ? -11.204 -9.804 -1.399 1.00 94.75 86 VAL A CA 1
ATOM 722 C C . VAL A 1 86 ? -10.044 -10.259 -2.275 1.00 94.75 86 VAL A C 1
ATOM 724 O O . VAL A 1 86 ? -10.145 -11.274 -2.977 1.00 94.75 86 VAL A O 1
ATOM 727 N N . PHE A 1 87 ? -8.929 -9.527 -2.219 1.00 94.75 87 PHE A N 1
ATOM 728 C CA . PHE A 1 87 ? -7.697 -9.933 -2.884 1.00 94.75 87 PHE A CA 1
ATOM 729 C C . PHE A 1 87 ? -7.057 -11.103 -2.135 1.00 94.75 87 PHE A C 1
ATOM 731 O O . PHE A 1 87 ? -7.141 -11.235 -0.914 1.00 94.75 87 PHE A O 1
ATOM 738 N N . LYS A 1 88 ? -6.447 -12.014 -2.892 1.00 93.94 88 LYS A N 1
ATOM 739 C CA . LYS A 1 88 ? -5.828 -13.232 -2.370 1.00 93.94 88 LYS A CA 1
ATOM 740 C C . LYS A 1 88 ? -4.434 -13.384 -2.946 1.00 93.94 88 LYS A C 1
ATOM 742 O O . LYS A 1 88 ? -4.200 -13.118 -4.125 1.00 93.94 88 LYS A O 1
ATOM 747 N N . ALA A 1 89 ? -3.529 -13.877 -2.111 1.00 91.94 89 ALA A N 1
ATOM 748 C CA . ALA A 1 89 ? -2.196 -14.255 -2.541 1.00 91.94 89 ALA A CA 1
ATOM 749 C C . ALA A 1 89 ? -2.223 -15.305 -3.665 1.00 91.94 89 ALA A C 1
ATOM 751 O O . ALA A 1 89 ? -3.138 -16.129 -3.749 1.00 91.94 89 ALA A O 1
ATOM 752 N N . GLY A 1 90 ? -1.200 -15.275 -4.520 1.00 86.62 90 GLY A N 1
ATOM 753 C CA . GLY A 1 90 ? -1.019 -16.247 -5.603 1.00 86.62 90 GLY A CA 1
ATOM 754 C C . GLY A 1 90 ? -2.017 -16.115 -6.757 1.00 86.62 90 GLY A C 1
ATOM 755 O O . GLY A 1 90 ? -2.061 -16.985 -7.624 1.00 86.62 90 GLY A O 1
ATOM 756 N N . ARG A 1 91 ? -2.822 -15.046 -6.786 1.00 85.88 91 ARG A N 1
ATOM 757 C CA . ARG A 1 91 ? -3.715 -14.720 -7.902 1.00 85.88 91 ARG A CA 1
ATOM 758 C C . ARG A 1 91 ? -3.222 -13.487 -8.645 1.00 85.88 91 ARG A C 1
ATOM 760 O O . ARG A 1 91 ? -2.732 -12.543 -8.026 1.00 85.88 91 ARG A O 1
ATOM 767 N N . ARG A 1 92 ? -3.410 -13.516 -9.965 1.00 85.44 92 ARG A N 1
ATOM 768 C CA . ARG A 1 92 ? -3.198 -12.380 -10.858 1.00 85.44 92 ARG A CA 1
ATOM 769 C C . ARG A 1 92 ? -4.485 -11.588 -11.000 1.00 85.44 92 ARG A C 1
ATOM 771 O O . ARG A 1 92 ? -5.537 -12.164 -11.272 1.00 85.44 92 ARG A O 1
ATOM 778 N N . TYR A 1 93 ? -4.368 -10.278 -10.855 1.00 87.56 93 TYR A N 1
ATOM 779 C CA . TYR A 1 93 ? -5.448 -9.323 -11.042 1.00 87.56 93 TYR A CA 1
ATOM 780 C C . TYR A 1 93 ? -5.027 -8.335 -12.124 1.00 87.56 93 TYR A C 1
ATOM 782 O O . TYR A 1 93 ? -4.074 -7.577 -11.947 1.00 87.56 93 TYR A O 1
ATOM 790 N N . ALA A 1 94 ? -5.698 -8.393 -13.270 1.00 84.06 94 ALA A N 1
ATOM 791 C CA . ALA A 1 94 ? -5.441 -7.491 -14.383 1.00 84.06 94 ALA A CA 1
ATOM 792 C C . ALA A 1 94 ? -6.284 -6.221 -14.246 1.00 84.06 94 ALA A C 1
ATOM 794 O O . ALA A 1 94 ? -7.421 -6.283 -13.783 1.00 84.06 94 ALA A O 1
ATOM 795 N N . ASP A 1 95 ? -5.715 -5.096 -14.677 1.00 80.94 95 ASP A N 1
ATOM 796 C CA . ASP A 1 95 ? -6.424 -3.832 -14.905 1.00 80.94 95 ASP A CA 1
ATOM 797 C C . ASP A 1 95 ? -7.095 -3.216 -13.661 1.00 80.94 95 ASP A C 1
ATOM 799 O O . ASP A 1 95 ? -8.010 -2.408 -13.765 1.00 80.94 95 ASP A O 1
ATOM 803 N N . ILE A 1 96 ? -6.604 -3.541 -12.459 1.00 80.56 96 ILE A N 1
ATOM 804 C CA . ILE A 1 96 ? -7.103 -2.947 -11.202 1.00 80.56 96 ILE A CA 1
ATOM 805 C C . ILE A 1 96 ? -6.806 -1.445 -11.131 1.00 80.56 96 ILE A C 1
ATOM 807 O O . ILE A 1 96 ? -7.574 -0.682 -10.552 1.00 80.56 96 ILE A O 1
ATOM 811 N N . ILE A 1 97 ? -5.686 -1.018 -11.716 1.00 78.69 97 ILE A N 1
ATOM 812 C CA . ILE A 1 97 ? -5.244 0.382 -11.711 1.00 78.69 97 ILE A CA 1
ATOM 813 C C . ILE A 1 97 ? -5.301 1.028 -13.103 1.00 78.69 97 ILE A C 1
ATOM 815 O O . ILE A 1 97 ? -4.764 2.117 -13.298 1.00 78.69 97 ILE A O 1
ATOM 819 N N . GLY A 1 98 ? -5.943 0.361 -14.068 1.00 76.31 98 GLY A N 1
ATOM 820 C CA . GLY A 1 98 ? -5.934 0.769 -15.468 1.00 76.31 98 GLY A CA 1
ATOM 821 C C . GLY A 1 98 ? -4.602 0.500 -16.181 1.00 76.31 98 GLY A C 1
ATOM 822 O O . GLY A 1 98 ? -3.618 0.034 -15.596 1.00 76.31 98 GLY A O 1
ATOM 823 N N . GLY A 1 99 ? -4.558 0.828 -17.474 1.00 70.31 99 GLY A N 1
ATOM 824 C CA . GLY A 1 99 ? -3.323 0.828 -18.268 1.00 70.31 99 GLY A CA 1
ATOM 825 C C . GLY A 1 99 ? -2.745 -0.560 -18.556 1.00 70.31 99 GLY A C 1
ATOM 826 O O . GLY A 1 99 ? -1.577 -0.658 -18.923 1.00 70.31 99 GLY A O 1
ATOM 827 N N . GLY A 1 100 ? -3.531 -1.628 -18.376 1.00 70.00 100 GLY A N 1
ATOM 828 C CA . GLY A 1 100 ? -3.094 -3.001 -18.643 1.00 70.00 100 GLY A CA 1
ATOM 829 C C . GLY A 1 100 ? -2.125 -3.577 -17.606 1.00 70.00 100 GLY A C 1
ATOM 830 O O . GLY A 1 100 ? -1.618 -4.685 -17.799 1.00 70.00 100 GLY A O 1
ATOM 831 N N . LEU A 1 101 ? -1.871 -2.878 -16.490 1.00 72.69 101 LEU A N 1
ATOM 832 C CA . LEU A 1 101 ? -0.962 -3.387 -15.467 1.00 72.69 101 LEU A CA 1
ATOM 833 C C . LEU A 1 101 ? -1.602 -4.550 -14.703 1.00 72.69 101 LEU A C 1
ATOM 835 O O . LEU A 1 101 ? -2.744 -4.481 -14.243 1.00 72.69 101 LEU A O 1
ATOM 839 N N . SER A 1 102 ? -0.839 -5.632 -14.556 1.00 80.19 102 SER A N 1
ATOM 840 C CA . SER A 1 102 ? -1.223 -6.787 -13.751 1.00 80.19 102 SER A CA 1
ATOM 841 C C . SER A 1 102 ? -0.537 -6.757 -12.393 1.00 80.19 102 SER A C 1
ATOM 843 O O . SER A 1 102 ? 0.681 -6.581 -12.296 1.00 80.19 102 SER A O 1
ATOM 845 N N . LEU A 1 103 ? -1.333 -6.972 -11.350 1.00 85.81 103 LEU A N 1
ATOM 846 C CA . LEU A 1 103 ? -0.877 -7.055 -9.972 1.00 85.81 103 LEU A CA 1
ATOM 847 C C . LEU A 1 103 ? -1.004 -8.490 -9.471 1.00 85.81 103 LEU A C 1
ATOM 849 O O . LEU A 1 103 ? -2.041 -9.137 -9.644 1.00 85.81 103 LEU A O 1
ATOM 853 N N . ASN A 1 104 ? 0.042 -8.953 -8.798 1.00 89.12 104 ASN A N 1
ATOM 854 C CA . ASN A 1 104 ? 0.022 -10.175 -8.007 1.00 89.12 104 ASN A CA 1
ATOM 855 C C . ASN A 1 104 ? 0.164 -9.820 -6.527 1.00 89.12 104 ASN A C 1
ATOM 857 O O . ASN A 1 104 ? 0.679 -8.759 -6.183 1.00 89.12 104 ASN A O 1
ATOM 861 N N . PHE A 1 105 ? -0.253 -10.728 -5.648 1.00 92.00 105 PHE A N 1
ATOM 862 C CA . PHE A 1 105 ? -0.094 -10.557 -4.206 1.00 92.00 105 PHE A CA 1
ATOM 863 C C . PHE A 1 105 ? 0.687 -11.722 -3.608 1.00 92.00 105 PHE A C 1
ATOM 865 O O . PHE A 1 105 ? 0.440 -12.882 -3.957 1.00 92.00 105 PHE A O 1
ATOM 872 N N . ILE A 1 106 ? 1.586 -11.420 -2.672 1.00 91.94 106 ILE A N 1
ATOM 873 C CA . ILE A 1 106 ? 2.249 -12.421 -1.830 1.00 91.94 106 ILE A CA 1
ATOM 874 C C . ILE A 1 106 ? 1.941 -12.153 -0.352 1.00 91.94 106 ILE A C 1
ATOM 876 O O . ILE A 1 106 ? 1.829 -10.991 0.045 1.00 91.94 106 ILE A O 1
ATOM 880 N N . PRO A 1 107 ? 1.776 -13.203 0.471 1.00 92.81 107 PRO A N 1
ATOM 881 C CA . PRO A 1 107 ? 1.547 -13.029 1.893 1.00 92.81 107 PRO A CA 1
ATOM 882 C C . PRO A 1 107 ? 2.871 -12.682 2.574 1.00 92.81 107 PRO A C 1
ATOM 884 O O . PRO A 1 107 ? 3.880 -13.352 2.354 1.00 92.81 107 PRO A O 1
ATOM 887 N N . VAL A 1 108 ? 2.864 -11.657 3.417 1.00 92.12 108 VAL A N 1
ATOM 888 C CA . VAL A 1 108 ? 4.027 -11.242 4.211 1.00 92.12 108 VAL A CA 1
ATOM 889 C C . VAL A 1 108 ? 3.604 -10.947 5.646 1.00 92.12 108 VAL A C 1
ATOM 891 O O . VAL A 1 108 ? 2.411 -10.892 5.959 1.00 92.12 108 VAL A O 1
ATOM 894 N N . ARG A 1 109 ? 4.585 -10.790 6.535 1.00 88.62 109 ARG A N 1
ATOM 895 C CA . ARG A 1 109 ? 4.360 -10.344 7.909 1.00 88.62 109 ARG A CA 1
ATOM 896 C C . ARG A 1 109 ? 5.176 -9.095 8.189 1.00 88.62 109 ARG A C 1
ATOM 898 O O . ARG A 1 109 ? 6.299 -8.970 7.712 1.00 88.62 109 ARG A O 1
ATOM 905 N N . GLU A 1 110 ? 4.593 -8.209 8.975 1.00 84.38 110 GLU A N 1
ATOM 906 C CA . GLU A 1 110 ? 5.256 -7.027 9.512 1.00 84.38 110 GLU A CA 1
ATOM 907 C C . GLU A 1 110 ? 4.814 -6.857 10.963 1.00 84.38 110 GLU A C 1
ATOM 909 O O . GLU A 1 110 ? 3.621 -6.717 11.246 1.00 84.38 110 GLU A O 1
ATOM 914 N N . CYS A 1 111 ? 5.769 -6.922 11.889 1.00 83.75 111 CYS A N 1
ATOM 915 C CA . CYS A 1 111 ? 5.540 -6.862 13.330 1.00 83.75 111 CYS A CA 1
ATOM 916 C C . CYS A 1 111 ? 4.461 -7.864 13.784 1.00 83.75 111 CYS A C 1
ATOM 918 O O . CYS A 1 111 ? 3.581 -7.547 14.584 1.00 83.75 111 CYS A O 1
ATOM 920 N N . GLY A 1 112 ? 4.482 -9.073 13.214 1.00 81.88 112 GLY A N 1
ATOM 921 C CA . GLY A 1 112 ? 3.505 -10.133 13.485 1.00 81.88 112 GLY A CA 1
ATOM 922 C C . GLY A 1 112 ? 2.143 -9.998 12.787 1.00 81.88 112 GLY A C 1
ATOM 923 O O . GLY A 1 112 ? 1.416 -10.994 12.726 1.00 81.88 112 GLY A O 1
ATOM 924 N N . ARG A 1 113 ? 1.806 -8.845 12.193 1.00 86.75 113 ARG A N 1
ATOM 925 C CA . ARG A 1 113 ? 0.553 -8.629 11.448 1.00 86.75 113 ARG A CA 1
ATOM 926 C C . ARG A 1 113 ? 0.637 -9.244 10.042 1.00 86.75 113 ARG A C 1
ATOM 928 O O . ARG A 1 113 ? 1.690 -9.128 9.410 1.00 86.75 113 ARG A O 1
ATOM 935 N N . PRO A 1 114 ? -0.417 -9.911 9.536 1.00 90.06 114 PRO A N 1
ATOM 936 C CA . PRO A 1 114 ? -0.457 -10.392 8.158 1.00 90.06 114 PRO A CA 1
ATOM 937 C C . PRO A 1 114 ? -0.734 -9.244 7.178 1.00 90.06 114 PRO A C 1
ATOM 939 O O . PRO A 1 114 ? -1.678 -8.479 7.356 1.00 90.06 114 PRO A O 1
ATOM 942 N N . LEU A 1 115 ? 0.065 -9.150 6.116 1.00 94.31 115 LEU A N 1
ATOM 943 C CA . LEU A 1 115 ? -0.160 -8.218 5.012 1.00 94.31 115 LEU A CA 1
ATOM 944 C C . LEU A 1 115 ? -0.161 -8.962 3.673 1.00 94.31 115 LEU A C 1
ATOM 946 O O . LEU A 1 115 ? 0.386 -10.062 3.538 1.00 94.31 115 LEU A O 1
ATOM 950 N N . LEU A 1 116 ? -0.733 -8.322 2.656 1.00 95.62 116 LEU A N 1
ATOM 951 C CA . LEU A 1 116 ? -0.571 -8.699 1.259 1.00 95.62 116 LEU A CA 1
ATOM 952 C C . LEU A 1 116 ? 0.332 -7.689 0.550 1.00 95.62 116 LEU A C 1
ATOM 954 O O . LEU A 1 116 ? -0.059 -6.550 0.289 1.00 95.62 116 LEU A O 1
ATOM 958 N N . ARG A 1 117 ? 1.543 -8.123 0.192 1.00 95.00 117 ARG A N 1
ATOM 959 C CA . ARG A 1 117 ? 2.443 -7.316 -0.631 1.00 95.00 117 ARG A CA 1
ATOM 960 C C . ARG A 1 117 ? 2.017 -7.384 -2.088 1.00 95.00 117 ARG A C 1
ATOM 962 O O . ARG A 1 117 ? 1.899 -8.472 -2.650 1.00 95.00 117 ARG A O 1
ATOM 969 N N . ILE A 1 118 ? 1.842 -6.216 -2.685 1.00 93.94 118 ILE A N 1
ATOM 970 C CA . ILE A 1 118 ? 1.601 -6.013 -4.106 1.00 93.94 118 ILE A CA 1
ATOM 971 C C . ILE A 1 118 ? 2.917 -6.226 -4.852 1.00 93.94 118 ILE A C 1
ATOM 973 O O . ILE A 1 118 ? 3.941 -5.623 -4.529 1.00 93.94 118 ILE A O 1
ATOM 977 N N . ILE A 1 119 ? 2.867 -7.084 -5.861 1.00 90.00 119 ILE A N 1
ATOM 978 C CA . ILE A 1 119 ? 3.968 -7.402 -6.758 1.00 90.00 119 ILE A CA 1
ATOM 979 C C . ILE A 1 119 ? 3.594 -6.921 -8.151 1.00 90.00 119 ILE A C 1
ATOM 981 O O . ILE A 1 119 ? 2.620 -7.396 -8.746 1.00 90.00 119 ILE A O 1
ATOM 985 N N . PHE A 1 120 ? 4.394 -5.997 -8.675 1.00 85.38 120 PHE A N 1
ATOM 986 C CA . PHE A 1 120 ? 4.272 -5.549 -10.055 1.00 85.38 120 PHE A CA 1
ATOM 987 C C . PHE A 1 120 ? 4.853 -6.606 -10.995 1.00 85.38 120 PHE A C 1
ATOM 989 O O . PHE A 1 120 ? 5.982 -7.064 -10.803 1.00 85.38 120 PHE A O 1
ATOM 996 N N . THR A 1 121 ? 4.069 -6.986 -12.003 1.00 74.38 121 THR A N 1
ATOM 997 C CA . THR A 1 121 ? 4.456 -7.953 -13.041 1.00 74.38 121 THR A CA 1
ATOM 998 C C . THR A 1 121 ? 4.397 -7.325 -14.425 1.00 74.38 121 THR A C 1
ATOM 1000 O O . THR A 1 121 ? 3.756 -6.290 -14.610 1.00 74.38 121 THR A O 1
ATOM 1003 N N . ASP A 1 122 ? 5.080 -7.941 -15.389 1.00 66.50 122 ASP A N 1
ATOM 1004 C CA . ASP A 1 122 ? 4.998 -7.548 -16.793 1.00 66.50 122 ASP A CA 1
ATOM 1005 C C . ASP A 1 122 ? 3.635 -7.922 -17.399 1.00 66.50 122 ASP A C 1
ATOM 1007 O O . ASP A 1 122 ? 2.788 -8.576 -16.781 1.00 66.50 122 ASP A O 1
ATOM 1011 N N . GLU A 1 123 ? 3.424 -7.508 -18.646 1.00 61.19 123 GLU A N 1
ATOM 1012 C CA . GLU A 1 123 ? 2.234 -7.822 -19.443 1.00 61.19 123 GLU A CA 1
ATOM 1013 C C . GLU A 1 123 ? 1.945 -9.334 -19.555 1.00 61.19 123 GLU A C 1
ATOM 1015 O O . GLU A 1 123 ? 0.784 -9.746 -19.637 1.00 61.19 123 GLU A O 1
ATOM 1020 N N . ASN A 1 124 ? 2.967 -10.187 -19.438 1.00 59.28 124 ASN A N 1
ATOM 1021 C CA . ASN A 1 124 ? 2.829 -11.643 -19.479 1.00 59.28 124 ASN A CA 1
ATOM 1022 C C . ASN A 1 124 ? 2.530 -12.256 -18.099 1.00 59.28 124 ASN A C 1
ATOM 1024 O O . ASN A 1 124 ? 2.279 -13.457 -17.997 1.00 59.28 124 ASN A O 1
ATOM 1028 N N . GLY A 1 125 ? 2.481 -11.446 -17.035 1.00 55.09 125 GLY A N 1
ATOM 1029 C CA . GLY A 1 125 ? 2.306 -11.907 -15.656 1.00 55.09 125 GLY A CA 1
ATOM 1030 C C . GLY A 1 125 ? 3.527 -12.653 -15.119 1.00 55.09 125 GLY A C 1
ATOM 1031 O O . GLY A 1 125 ? 3.426 -13.338 -14.098 1.00 55.09 125 GLY A O 1
ATOM 1032 N N . GLY A 1 126 ? 4.661 -12.553 -15.816 1.00 57.00 126 GLY A N 1
ATOM 1033 C CA . GLY A 1 126 ? 5.924 -13.130 -15.402 1.00 57.00 126 GLY A CA 1
ATOM 1034 C C . GLY A 1 126 ? 6.526 -12.363 -14.229 1.00 57.00 126 GLY A C 1
ATOM 1035 O O . GLY A 1 126 ? 6.285 -11.170 -14.029 1.00 57.00 126 GLY A O 1
ATOM 1036 N N . SER A 1 127 ? 7.351 -13.058 -13.440 1.00 54.56 127 SER A N 1
ATOM 1037 C CA . SER A 1 127 ? 8.330 -12.380 -12.591 1.00 54.56 127 SER A CA 1
ATOM 1038 C C . SER A 1 127 ? 9.315 -11.686 -13.523 1.00 54.56 127 SER A C 1
ATOM 1040 O O . SER A 1 127 ? 10.092 -12.347 -14.217 1.00 54.56 127 SER A O 1
ATOM 1042 N N . CYS A 1 128 ? 9.245 -10.360 -13.592 1.00 51.91 128 CYS A N 1
ATOM 1043 C CA . CYS A 1 128 ? 10.169 -9.591 -14.402 1.00 51.91 128 CYS A CA 1
ATOM 1044 C C . CYS A 1 128 ? 11.593 -9.851 -13.895 1.00 51.91 128 CYS A C 1
ATOM 1046 O O . CYS A 1 128 ? 11.951 -9.475 -12.775 1.00 51.91 128 CYS A O 1
ATOM 1048 N N . ARG A 1 129 ? 12.416 -10.517 -14.709 1.00 53.97 129 ARG A N 1
ATOM 1049 C CA . ARG A 1 129 ? 13.841 -10.703 -14.410 1.00 53.97 129 ARG A CA 1
ATOM 1050 C C . ARG A 1 129 ? 14.517 -9.325 -14.330 1.00 53.97 129 ARG A C 1
ATOM 1052 O O . ARG A 1 129 ? 14.244 -8.461 -15.157 1.00 53.97 129 ARG A O 1
ATOM 1059 N N . GLY A 1 130 ? 15.414 -9.121 -13.363 1.00 62.31 130 GLY A N 1
ATOM 1060 C CA . GLY A 1 130 ? 16.168 -7.869 -13.204 1.00 62.31 130 GLY A CA 1
ATOM 1061 C C . GLY A 1 130 ? 15.638 -6.974 -12.079 1.00 62.31 130 GLY A C 1
ATOM 1062 O O . GLY A 1 130 ? 15.412 -7.451 -10.975 1.00 62.31 130 GLY A O 1
ATOM 1063 N N . LEU A 1 131 ? 15.444 -5.676 -12.341 1.00 60.53 131 LEU A N 1
ATOM 1064 C CA . LEU A 1 131 ? 15.153 -4.634 -11.335 1.00 60.53 131 LEU A CA 1
ATOM 1065 C C . LEU A 1 131 ? 13.914 -4.864 -10.458 1.00 60.53 131 LEU A C 1
ATOM 1067 O O . LEU A 1 131 ? 13.720 -4.107 -9.518 1.00 60.53 131 LEU A O 1
ATOM 1071 N N . LEU A 1 132 ? 13.090 -5.874 -10.731 1.00 68.19 132 LEU A N 1
ATOM 1072 C CA . LEU A 1 132 ? 11.826 -6.168 -10.049 1.00 68.19 132 LEU A CA 1
ATOM 1073 C C . LEU A 1 132 ? 11.916 -7.390 -9.112 1.00 68.19 132 LEU A C 1
ATOM 1075 O O . LEU A 1 132 ? 10.946 -7.689 -8.414 1.00 68.19 132 LEU A O 1
ATOM 1079 N N . THR A 1 133 ? 13.058 -8.088 -9.060 1.00 75.19 133 THR A N 1
ATOM 1080 C CA . THR A 1 133 ? 13.200 -9.354 -8.318 1.00 75.19 133 THR A CA 1
ATOM 1081 C C . THR A 1 133 ? 13.205 -9.191 -6.805 1.00 75.19 133 THR A C 1
ATOM 1083 O O . THR A 1 133 ? 12.722 -10.078 -6.105 1.00 75.19 133 THR A O 1
ATOM 1086 N N . ASN A 1 134 ? 13.704 -8.074 -6.268 1.00 81.69 134 ASN A N 1
ATOM 1087 C CA . ASN A 1 134 ? 13.844 -7.953 -4.814 1.00 81.69 134 ASN A CA 1
ATOM 1088 C C . ASN A 1 134 ? 12.485 -7.765 -4.128 1.00 81.69 134 ASN A C 1
ATOM 1090 O O . ASN A 1 134 ? 12.376 -8.031 -2.939 1.00 81.69 134 ASN A O 1
ATOM 1094 N N . GLN A 1 135 ? 11.424 -7.405 -4.865 1.00 84.81 135 GLN A N 1
ATOM 1095 C CA . GLN A 1 135 ? 10.058 -7.319 -4.327 1.00 84.81 135 GLN A CA 1
ATOM 1096 C C . GLN A 1 135 ? 9.597 -8.635 -3.673 1.00 84.81 135 GLN A C 1
ATOM 1098 O O . GLN A 1 135 ? 8.787 -8.618 -2.744 1.00 84.81 135 GLN A O 1
ATOM 1103 N N . PHE A 1 136 ? 10.119 -9.770 -4.151 1.00 80.38 136 PHE A N 1
ATOM 1104 C CA . PHE A 1 136 ? 9.801 -11.109 -3.653 1.00 80.38 136 PHE A CA 1
ATOM 1105 C C . PHE A 1 136 ? 10.571 -11.491 -2.383 1.00 80.38 136 PHE A C 1
ATOM 1107 O O . PHE A 1 136 ? 10.251 -12.511 -1.775 1.00 80.38 136 PHE A O 1
ATOM 1114 N N . THR A 1 137 ? 11.579 -10.713 -1.977 1.00 82.75 137 THR A N 1
ATOM 1115 C CA . THR A 1 137 ? 12.364 -11.006 -0.776 1.00 82.75 137 THR A CA 1
ATOM 1116 C C . THR A 1 137 ? 11.453 -10.966 0.442 1.00 82.75 137 THR A C 1
ATOM 1118 O O . THR A 1 137 ? 10.845 -9.938 0.744 1.00 82.75 137 THR A O 1
ATOM 1121 N N . MET A 1 138 ? 11.344 -12.097 1.138 1.00 76.12 138 MET A N 1
ATOM 1122 C CA . MET A 1 138 ? 10.570 -12.180 2.370 1.00 76.12 138 MET A CA 1
ATOM 1123 C C . MET A 1 138 ? 11.221 -11.296 3.428 1.00 76.12 138 MET A C 1
ATOM 1125 O O . MET A 1 138 ? 12.413 -11.407 3.697 1.00 76.12 138 MET A O 1
ATOM 1129 N N . THR A 1 139 ? 10.417 -10.423 4.014 1.00 71.88 139 THR A N 1
ATOM 1130 C CA . THR A 1 139 ? 10.816 -9.532 5.102 1.00 71.88 139 THR A CA 1
ATOM 1131 C C . THR A 1 139 ? 10.199 -10.054 6.387 1.00 71.88 139 THR A C 1
ATOM 1133 O O . THR A 1 139 ? 9.098 -10.611 6.359 1.00 71.88 139 THR A O 1
ATOM 1136 N N . GLY A 1 140 ? 10.903 -9.911 7.504 1.00 57.91 140 GLY A N 1
ATOM 1137 C CA . GLY A 1 140 ? 10.438 -10.456 8.772 1.00 57.91 140 GLY A CA 1
ATOM 1138 C C . GLY A 1 140 ? 11.113 -9.822 9.976 1.00 57.91 140 GLY A C 1
ATOM 1139 O O . GLY A 1 140 ? 12.182 -10.264 10.393 1.00 57.91 140 GLY A O 1
ATOM 1140 N N . LYS A 1 141 ? 10.417 -8.847 10.557 1.00 49.22 141 LYS A N 1
ATOM 1141 C CA . LYS A 1 141 ? 10.230 -8.727 12.006 1.00 49.22 141 LYS A CA 1
ATOM 1142 C C . LYS A 1 141 ? 8.743 -8.906 12.290 1.00 49.22 141 LYS A C 1
ATOM 1144 O O . LYS A 1 141 ? 7.936 -8.494 11.425 1.00 49.22 141 LYS A O 1
#

Foldseek 3Di:
DPVVVVVVVVVVVVVVVVQVVCCVPPQKDWDWFACCPLAAPRTWIKMPRCCVPQVAFIETERAPDPPVVVVLLVCLVVVVSVVVDYADAPDWDFQSSHPGWIWHWDWADDPNGIYTYIQTDDSVRDQPPDRRPRSPPHGDD

Sequence (141 aa):
MEKKGLEFEARQSKLRDWSRVMMFRYGWYIHFVFDDEDFPYGINFHTHGIEDSFAHPDLQICFPIPQEMAHLIFNAIVGEIKKGFVFKAGRRYADIIGGGLSLNFIPVRECGRPLLRIIFTDENGGSCRGLLTNQFTMTGK

Organism: NCBI:txid1434707

Secondary structure (DSSP, 8-state):
-HHHHHHHHHHHHHHHHHHHHHHHHHS-EEEEEES-TTSGGGEEEEEESHHHHHSSPEEEE-S---HHHHHHHHHHHHHHHHTT----TT-EEESTTSTT-EEEEEEEEETTEEEEEEEEE-TT----SSTTGGGGS----

InterPro domains:
  IPR025358 Protein of unknown function DUF4262 [PF14081] (25-110)

Radius of gyration: 16.05 Å; chains: 1; bounding box: 38×37×43 Å

pLDDT: mean 85.98, std 12.6, range [49.22, 98.0]